Protein AF-A0A942RNE2-F1 (afdb_monomer_lite)

Secondary structure (DSSP, 8-state):
----SS--------PPPHHHHHHHHHHHHHHHHHHHTT--S-TTT---TT-EEEESS-GGG--SHHHHH-EEEE-HHHHHHHHTS-HHHHHHHHHHHHHTT-

Foldseek 3Di:
DDPDPPDDPDDPPPPDDPLVVLLVVLVVVLVVVCVVLVVQAALPPRHNAQWDWAFLADSVPDDDPVSSNLTGTHHPVVNVVLVPDDSNSSNVVSNVSSVVSD

Radius of gyration: 19.02 Å; chains: 1; bounding box: 69×24×35 Å

Sequence (102 aa):
MNIGRVLAKQDRMIRKGRKTTQWERIRRRLKIEFLAKGIVVCETCGGDFYLTFAHRFKRRFITDETELKQVALLCLNCHDRVERLPHIEMYDRITTIIENRI

pLDDT: mean 88.72, std 15.33, range [41.31, 98.38]

Structure (mmCIF, N/CA/C/O backbone):
data_AF-A0A942RNE2-F1
#
_entry.id   AF-A0A942RNE2-F1
#
loop_
_atom_site.group_PDB
_atom_site.id
_atom_site.type_symbol
_atom_site.label_atom_id
_atom_site.label_alt_id
_atom_site.label_comp_id
_atom_site.label_asym_id
_atom_site.label_entity_id
_atom_site.label_seq_id
_atom_site.pdbx_PDB_ins_code
_atom_site.Cartn_x
_atom_site.Cartn_y
_atom_site.Cartn_z
_atom_site.occupancy
_atom_site.B_iso_or_equiv
_atom_site.auth_seq_id
_atom_site.auth_comp_id
_atom_site.auth_asym_id
_atom_site.auth_atom_id
_atom_site.pdbx_PDB_model_num
ATOM 1 N N . MET A 1 1 ? 55.019 -8.804 21.654 1.00 41.41 1 MET A N 1
ATOM 2 C CA . MET A 1 1 ? 54.581 -8.445 20.281 1.00 41.41 1 MET A CA 1
ATOM 3 C C . MET A 1 1 ? 53.903 -9.688 19.703 1.00 41.41 1 MET A C 1
ATOM 5 O O . MET A 1 1 ? 54.503 -10.738 19.808 1.00 41.41 1 MET A O 1
ATOM 9 N N . ASN A 1 2 ? 52.682 -9.721 19.173 1.00 41.31 2 ASN A N 1
ATOM 10 C CA . ASN A 1 2 ? 51.853 -8.670 18.600 1.00 41.31 2 ASN A CA 1
ATOM 11 C C . ASN A 1 2 ? 50.370 -9.129 18.659 1.00 41.31 2 ASN A C 1
ATOM 13 O O . ASN A 1 2 ? 49.933 -9.938 17.843 1.00 41.31 2 ASN A O 1
ATOM 17 N N . ILE A 1 3 ? 49.605 -8.650 19.648 1.00 45.25 3 ILE A N 1
ATOM 18 C CA . ILE A 1 3 ? 48.155 -8.894 19.813 1.00 45.25 3 ILE A CA 1
ATOM 19 C C . ILE A 1 3 ? 47.409 -7.887 18.917 1.00 45.25 3 ILE A C 1
ATOM 21 O O . ILE A 1 3 ? 46.702 -7.006 19.389 1.00 45.25 3 ILE A O 1
ATOM 25 N N . GLY A 1 4 ? 47.684 -7.926 17.611 1.00 44.47 4 GLY A N 1
ATOM 26 C CA . GLY A 1 4 ? 47.412 -6.803 16.703 1.00 44.47 4 GLY A CA 1
ATOM 27 C C . GLY A 1 4 ? 46.505 -7.116 15.516 1.00 44.47 4 GLY A C 1
ATOM 28 O O . GLY A 1 4 ? 46.581 -6.417 14.509 1.00 44.47 4 GLY A O 1
ATOM 29 N N . ARG A 1 5 ? 45.694 -8.181 15.557 1.00 47.56 5 ARG A N 1
ATOM 30 C CA . ARG A 1 5 ? 44.854 -8.559 14.399 1.00 47.56 5 ARG A CA 1
ATOM 31 C C . ARG A 1 5 ? 43.464 -9.087 14.733 1.00 47.56 5 ARG A C 1
ATOM 33 O O . ARG A 1 5 ? 42.872 -9.830 13.958 1.00 47.56 5 ARG A O 1
ATOM 40 N N . VAL A 1 6 ? 42.916 -8.662 15.862 1.00 50.44 6 VAL A N 1
ATOM 41 C CA . VAL A 1 6 ? 41.493 -8.818 16.170 1.00 50.44 6 VAL A CA 1
ATOM 42 C C . VAL A 1 6 ? 40.971 -7.402 16.395 1.00 50.44 6 VAL A C 1
ATOM 44 O O . VAL A 1 6 ? 41.617 -6.651 17.112 1.00 50.44 6 VAL A O 1
ATOM 47 N N . LEU A 1 7 ? 39.835 -7.042 15.789 1.00 51.44 7 LEU A N 1
ATOM 48 C CA . LEU A 1 7 ? 39.147 -5.735 15.878 1.00 51.44 7 LEU A CA 1
ATOM 49 C C . LEU A 1 7 ? 39.497 -4.682 14.803 1.00 51.44 7 LEU A C 1
ATOM 51 O O . LEU A 1 7 ? 39.869 -3.553 15.097 1.00 51.44 7 LEU A O 1
ATOM 55 N N . ALA A 1 8 ? 39.255 -5.011 13.531 1.00 49.06 8 ALA A N 1
ATOM 56 C CA . ALA A 1 8 ? 39.000 -4.001 12.493 1.00 49.06 8 ALA A CA 1
ATOM 57 C C . ALA A 1 8 ? 37.823 -4.410 11.586 1.00 49.06 8 ALA A C 1
ATOM 59 O O . ALA A 1 8 ? 37.884 -4.313 10.366 1.00 49.06 8 ALA A O 1
ATOM 60 N N . LYS A 1 9 ? 36.729 -4.898 12.181 1.00 48.19 9 LYS A N 1
ATOM 61 C CA . LYS A 1 9 ? 35.404 -4.892 11.540 1.00 48.19 9 LYS A CA 1
ATOM 62 C C . LYS A 1 9 ? 34.616 -3.725 12.129 1.00 48.19 9 LYS A C 1
ATOM 64 O O . LYS A 1 9 ? 33.679 -3.926 12.885 1.00 48.19 9 LYS A O 1
ATOM 69 N N . GLN A 1 10 ? 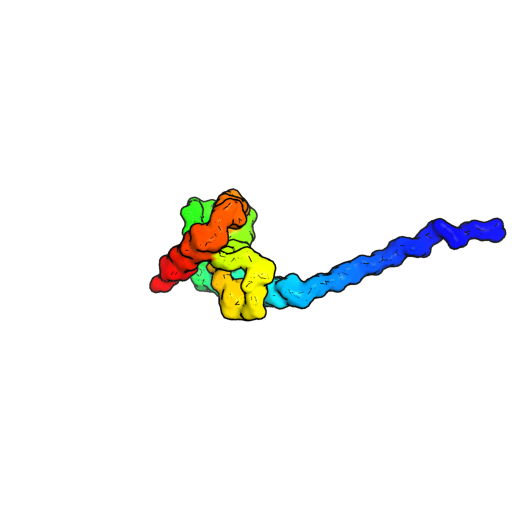35.071 -2.503 11.859 1.00 58.53 10 GLN A N 1
ATOM 70 C CA . GLN A 1 10 ? 34.267 -1.320 12.150 1.00 58.53 10 GLN A CA 1
ATOM 71 C C . GLN A 1 10 ? 33.041 -1.350 11.235 1.00 58.53 10 GLN A C 1
ATOM 73 O O . GLN A 1 10 ? 33.171 -1.443 10.011 1.00 58.53 10 GLN A O 1
ATOM 78 N N . ASP A 1 11 ? 31.870 -1.319 11.863 1.00 55.69 11 ASP A N 1
ATOM 79 C CA . ASP A 1 11 ? 30.552 -1.176 11.263 1.00 55.69 11 ASP A CA 1
ATOM 80 C C . ASP A 1 11 ? 30.550 -0.159 10.117 1.00 55.69 11 ASP A C 1
ATOM 82 O O . ASP A 1 11 ? 30.506 1.057 10.320 1.00 55.69 11 ASP A O 1
ATOM 86 N N . ARG A 1 12 ? 30.531 -0.641 8.870 1.00 60.50 12 ARG A N 1
ATOM 87 C CA . ARG A 1 12 ? 30.079 0.194 7.757 1.00 60.50 12 ARG A CA 1
ATOM 88 C C . ARG A 1 12 ? 28.569 0.320 7.882 1.00 60.50 12 ARG A C 1
ATOM 90 O O . ARG A 1 12 ? 27.829 -0.475 7.313 1.00 60.50 12 ARG A O 1
ATOM 97 N N . MET A 1 13 ? 28.116 1.327 8.623 1.00 66.81 13 MET A N 1
ATOM 98 C CA . MET A 1 13 ? 26.721 1.752 8.616 1.00 66.81 13 MET A CA 1
ATOM 99 C C . MET A 1 13 ? 26.318 2.063 7.165 1.00 66.81 13 MET A C 1
ATOM 101 O O . MET A 1 13 ? 26.704 3.091 6.601 1.00 66.81 13 MET A O 1
ATOM 105 N N . ILE A 1 14 ? 25.578 1.147 6.534 1.00 77.88 14 ILE A N 1
ATOM 106 C CA . ILE A 1 14 ? 25.085 1.318 5.167 1.00 77.88 14 ILE A CA 1
ATOM 107 C C . ILE A 1 14 ? 24.092 2.479 5.194 1.00 77.88 14 ILE A C 1
ATOM 109 O O . ILE A 1 14 ? 23.006 2.380 5.769 1.00 77.88 14 ILE A O 1
ATOM 113 N N . ARG A 1 15 ? 24.470 3.609 4.586 1.00 77.94 15 ARG A N 1
ATOM 114 C CA . ARG A 1 15 ? 23.575 4.762 4.453 1.00 77.94 15 ARG A CA 1
ATOM 115 C C . ARG A 1 15 ? 22.328 4.326 3.685 1.00 77.94 15 ARG A C 1
ATOM 117 O O . ARG A 1 15 ? 22.430 3.780 2.586 1.00 77.94 15 ARG A O 1
ATOM 124 N N . LYS A 1 16 ? 21.145 4.583 4.251 1.00 84.12 16 LYS A N 1
ATOM 125 C CA . LYS A 1 16 ? 19.872 4.322 3.569 1.00 84.12 16 LYS A CA 1
ATOM 126 C C . LYS A 1 16 ? 19.830 5.097 2.250 1.00 84.12 16 LYS A C 1
ATOM 128 O O . LYS A 1 16 ? 20.175 6.277 2.200 1.00 84.12 16 LYS A O 1
ATOM 133 N N . GLY A 1 17 ? 19.377 4.439 1.185 1.00 86.81 17 GLY A N 1
ATOM 134 C CA . GLY A 1 17 ? 19.193 5.092 -0.109 1.00 86.81 17 GLY A CA 1
ATOM 135 C C . GLY A 1 17 ? 18.142 6.207 -0.045 1.00 86.81 17 GLY A C 1
ATOM 136 O O . GLY A 1 17 ? 17.172 6.115 0.710 1.00 86.81 17 GLY A O 1
ATOM 137 N N . ARG A 1 18 ? 18.292 7.235 -0.890 1.00 86.38 18 ARG A N 1
ATOM 138 C CA . ARG A 1 18 ? 17.402 8.414 -0.957 1.00 86.38 18 ARG A CA 1
ATOM 139 C C . ARG A 1 18 ? 15.911 8.052 -1.000 1.00 86.38 18 ARG A C 1
ATOM 141 O O . ARG A 1 18 ? 15.127 8.613 -0.238 1.00 86.38 18 ARG A O 1
AT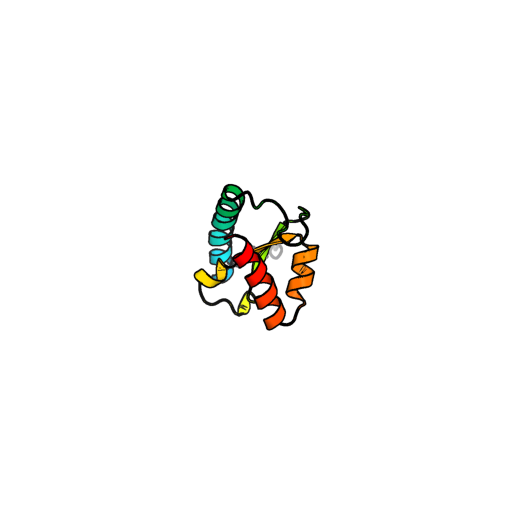OM 148 N N . LYS A 1 19 ? 15.528 7.073 -1.834 1.00 84.00 19 LYS A N 1
ATOM 149 C CA . LYS A 1 19 ? 14.134 6.595 -1.954 1.00 84.00 19 LYS A CA 1
ATOM 150 C C . LYS A 1 19 ? 13.591 5.997 -0.647 1.00 84.00 19 LYS A C 1
ATOM 152 O O . LYS A 1 19 ? 12.386 6.013 -0.417 1.00 84.00 19 LYS A O 1
ATOM 157 N N . THR A 1 20 ? 14.447 5.434 0.206 1.00 89.75 20 THR A N 1
ATOM 158 C CA . THR A 1 20 ? 14.049 4.877 1.512 1.00 89.75 20 THR A CA 1
ATOM 159 C C . THR A 1 20 ? 13.832 5.973 2.532 1.00 89.75 20 THR A C 1
ATOM 161 O O . THR A 1 20 ? 12.785 5.984 3.169 1.00 89.75 20 THR A O 1
ATOM 164 N N . THR A 1 21 ? 14.732 6.950 2.609 1.00 91.50 21 THR A N 1
ATOM 165 C CA . THR A 1 21 ? 14.551 8.111 3.489 1.00 91.50 21 THR A CA 1
ATOM 166 C C . THR A 1 21 ? 13.293 8.909 3.126 1.00 91.50 21 THR A C 1
ATOM 168 O O . THR A 1 21 ? 12.523 9.291 4.005 1.00 91.50 21 THR A O 1
ATOM 171 N N . GLN A 1 22 ? 13.038 9.113 1.828 1.00 90.94 22 GLN A N 1
ATOM 172 C CA . GLN A 1 22 ? 11.819 9.775 1.351 1.00 90.94 22 GLN A CA 1
ATOM 173 C C . GLN A 1 22 ? 10.556 8.991 1.737 1.00 90.94 22 GLN A C 1
ATOM 175 O O . GLN A 1 22 ? 9.611 9.572 2.274 1.00 90.94 22 GLN A O 1
ATOM 180 N N . TRP A 1 23 ? 10.559 7.672 1.523 1.00 93.25 23 TRP A N 1
ATOM 181 C CA . TRP A 1 23 ? 9.445 6.808 1.908 1.00 93.25 23 TRP A CA 1
ATOM 182 C C . TRP A 1 23 ? 9.177 6.841 3.414 1.00 93.25 23 TRP A C 1
ATOM 184 O O . TRP A 1 23 ? 8.030 6.973 3.813 1.00 93.25 23 TRP A O 1
ATOM 194 N N . GLU A 1 24 ? 10.203 6.787 4.266 1.00 93.94 24 GLU A N 1
ATOM 195 C CA . GLU A 1 24 ? 10.021 6.827 5.725 1.00 93.94 24 GLU A CA 1
ATOM 196 C C . GLU A 1 24 ? 9.329 8.117 6.190 1.00 93.94 24 GLU A C 1
ATOM 198 O O . GLU A 1 24 ? 8.424 8.068 7.029 1.00 93.94 24 GLU A O 1
ATOM 203 N N . ARG A 1 25 ? 9.688 9.261 5.594 1.00 94.44 25 ARG A N 1
ATOM 204 C CA . ARG A 1 25 ? 9.039 10.552 5.865 1.00 94.44 25 ARG A CA 1
ATOM 205 C C . ARG A 1 25 ? 7.564 10.549 5.454 1.00 94.44 25 ARG A C 1
ATOM 207 O O . ARG A 1 25 ? 6.721 10.983 6.237 1.00 94.44 25 ARG A O 1
ATOM 214 N N . ILE A 1 26 ? 7.253 10.077 4.247 1.00 95.56 26 ILE A N 1
ATOM 215 C CA . ILE A 1 26 ? 5.878 10.037 3.723 1.00 95.56 26 ILE A CA 1
ATOM 216 C C . ILE A 1 26 ? 5.037 9.025 4.501 1.00 95.56 26 ILE A C 1
ATOM 218 O O . ILE A 1 26 ? 3.956 9.362 4.969 1.00 95.56 26 ILE A O 1
ATOM 222 N N . ARG A 1 27 ? 5.574 7.829 4.750 1.00 96.06 27 ARG A N 1
ATOM 223 C CA . ARG A 1 27 ? 4.927 6.767 5.525 1.00 96.06 27 ARG A CA 1
ATOM 224 C C . ARG A 1 27 ? 4.483 7.249 6.901 1.00 96.06 27 ARG A C 1
ATOM 226 O O . ARG A 1 27 ? 3.402 6.882 7.349 1.00 96.06 27 ARG A O 1
ATOM 233 N N . ARG A 1 28 ? 5.296 8.061 7.586 1.00 96.31 28 ARG A N 1
ATOM 234 C CA . ARG A 1 28 ? 4.920 8.624 8.891 1.00 96.31 28 ARG A CA 1
ATOM 235 C C . ARG A 1 28 ? 3.697 9.539 8.789 1.00 96.31 28 ARG A C 1
ATOM 237 O O . ARG A 1 28 ? 2.840 9.465 9.659 1.00 96.31 28 ARG A O 1
ATOM 244 N N . ARG A 1 29 ? 3.611 10.359 7.737 1.00 96.62 29 ARG A N 1
ATOM 245 C CA . ARG A 1 29 ? 2.452 11.232 7.477 1.00 96.62 29 ARG A CA 1
ATOM 246 C C . ARG A 1 29 ? 1.215 10.415 7.126 1.00 96.62 29 ARG A C 1
ATOM 248 O O . ARG A 1 29 ? 0.191 10.587 7.771 1.00 96.62 29 ARG A O 1
ATOM 255 N N . LEU A 1 30 ? 1.358 9.442 6.226 1.00 96.88 30 LEU A N 1
ATOM 256 C CA . LEU A 1 30 ? 0.272 8.544 5.832 1.00 96.88 30 LEU A CA 1
ATOM 257 C C . LEU A 1 30 ? -0.324 7.798 7.028 1.00 96.88 30 LEU A C 1
ATOM 259 O O . LEU A 1 30 ? -1.535 7.687 7.122 1.00 96.88 30 LEU A O 1
ATOM 263 N N . LYS A 1 31 ? 0.489 7.337 7.989 1.00 96.94 31 LYS A N 1
ATOM 264 C CA . LYS A 1 31 ? -0.040 6.714 9.218 1.00 96.94 31 LYS A CA 1
ATOM 265 C C . LYS A 1 31 ? -0.969 7.644 10.005 1.00 96.94 31 LYS A C 1
ATOM 267 O O . LYS A 1 31 ? -1.980 7.182 10.517 1.00 96.94 31 LYS A O 1
ATOM 272 N N . ILE A 1 32 ? -0.619 8.926 10.111 1.00 97.50 32 ILE A N 1
ATOM 273 C CA . ILE A 1 32 ? -1.434 9.926 10.815 1.00 97.50 32 ILE A CA 1
ATOM 274 C C . ILE A 1 32 ? -2.708 10.215 10.014 1.00 97.50 32 ILE A C 1
ATOM 276 O O . ILE A 1 32 ? -3.792 10.230 10.584 1.00 97.50 32 ILE A O 1
ATOM 280 N N . GLU A 1 33 ? -2.588 10.390 8.697 1.00 96.69 33 GLU A N 1
ATOM 281 C CA . GLU A 1 33 ? -3.725 10.644 7.803 1.00 96.69 33 GLU A CA 1
ATOM 282 C C . GLU A 1 33 ? -4.728 9.484 7.797 1.00 96.69 33 GLU A C 1
ATOM 284 O O . GLU A 1 33 ? -5.929 9.712 7.897 1.00 96.69 33 GLU A O 1
ATOM 289 N N . PHE A 1 34 ? -4.251 8.241 7.722 1.00 97.25 34 PHE A N 1
ATOM 290 C CA . PHE A 1 34 ? -5.104 7.053 7.746 1.00 97.25 34 PHE A CA 1
ATOM 291 C C . PHE A 1 34 ? -5.816 6.906 9.089 1.00 97.25 34 PHE A C 1
ATOM 293 O O . PHE A 1 34 ? -7.021 6.670 9.110 1.00 9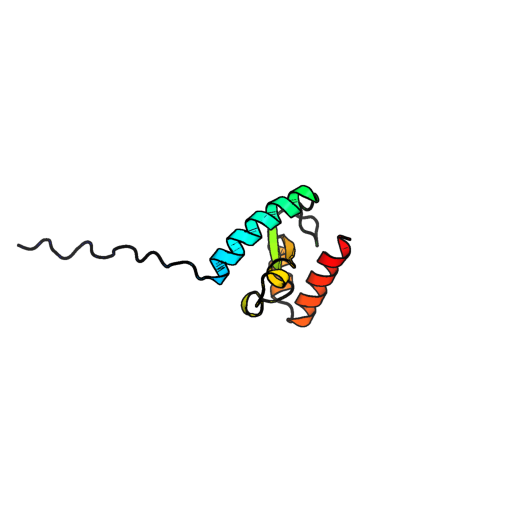7.25 34 PHE A O 1
ATOM 300 N N . LEU A 1 35 ? -5.106 7.136 10.199 1.00 96.81 35 LEU A N 1
ATOM 301 C CA . LEU A 1 35 ? -5.715 7.143 11.528 1.00 96.81 35 LEU A CA 1
ATOM 302 C C . LEU A 1 35 ? -6.798 8.226 11.648 1.00 96.81 35 LEU A C 1
ATOM 304 O O . LEU A 1 35 ? -7.887 7.941 12.134 1.00 96.81 35 LEU A O 1
ATOM 308 N N . ALA A 1 36 ? -6.533 9.442 11.160 1.00 97.38 36 ALA A N 1
ATOM 309 C CA . ALA A 1 36 ? -7.502 10.540 11.169 1.00 97.38 36 ALA A CA 1
ATOM 310 C C . ALA A 1 36 ? -8.744 10.250 10.306 1.00 97.38 36 ALA A C 1
ATOM 312 O O . ALA A 1 36 ? -9.831 10.726 10.618 1.00 97.38 36 ALA A O 1
ATOM 313 N N . LYS A 1 37 ? -8.593 9.448 9.245 1.00 95.75 37 LYS A N 1
ATOM 314 C CA . LYS A 1 37 ? -9.690 8.974 8.387 1.00 95.75 37 LYS A CA 1
ATOM 315 C C . LYS A 1 37 ? -10.390 7.712 8.913 1.00 95.75 37 LYS A C 1
ATOM 317 O O . LYS A 1 37 ? -11.284 7.207 8.247 1.00 95.75 37 LYS A O 1
ATOM 322 N N . GLY A 1 38 ? -9.973 7.165 10.058 1.00 96.69 38 GLY A N 1
ATOM 323 C CA . GLY A 1 38 ? -10.509 5.907 10.592 1.00 96.69 38 GLY A CA 1
ATOM 324 C C . GLY A 1 38 ? -10.105 4.655 9.801 1.00 96.69 38 GLY A C 1
ATOM 325 O O . GLY A 1 38 ? -10.626 3.571 10.053 1.00 96.69 38 GLY A O 1
ATOM 326 N N . ILE A 1 39 ? -9.155 4.766 8.867 1.00 96.75 39 ILE A N 1
ATOM 327 C CA . ILE A 1 39 ? -8.654 3.642 8.069 1.00 96.75 39 ILE A CA 1
ATOM 328 C C . ILE A 1 39 ? -7.596 2.906 8.898 1.00 96.75 39 ILE A C 1
ATOM 330 O O . ILE A 1 39 ? -6.397 3.174 8.803 1.00 96.75 39 ILE A O 1
ATOM 334 N N . VAL A 1 40 ? -8.061 2.001 9.760 1.00 97.25 40 VAL A N 1
ATOM 335 C CA . VAL A 1 40 ? -7.227 1.259 10.727 1.00 97.25 40 VAL A CA 1
ATOM 336 C C . VAL A 1 40 ? -7.223 -0.256 10.508 1.00 97.25 40 VAL A C 1
ATOM 338 O O . VAL A 1 40 ? -6.613 -0.984 11.283 1.00 97.25 40 VAL A O 1
ATOM 341 N N . VAL A 1 41 ? -7.867 -0.729 9.440 1.00 98.19 41 VAL A N 1
ATOM 342 C CA . VAL A 1 41 ? -7.930 -2.141 9.032 1.00 98.19 41 VAL A CA 1
ATOM 343 C C . VAL A 1 41 ? -7.616 -2.290 7.543 1.00 98.19 41 VAL A C 1
ATOM 345 O O . VAL A 1 41 ? -7.557 -1.305 6.809 1.00 98.19 41 VAL A O 1
ATOM 348 N N . CYS A 1 42 ? -7.403 -3.524 7.089 1.00 98.38 42 CYS A N 1
ATOM 349 C CA . CYS A 1 42 ? -7.179 -3.846 5.686 1.00 98.38 42 CYS A CA 1
ATOM 350 C C . CYS A 1 42 ? -8.378 -3.423 4.840 1.00 98.38 42 CYS A C 1
ATOM 352 O O . CYS A 1 42 ? -9.480 -3.939 5.005 1.00 98.38 42 CYS A O 1
ATOM 354 N N . GLU A 1 43 ? -8.137 -2.580 3.848 1.00 97.81 43 GLU A N 1
ATOM 355 C CA . GLU A 1 43 ? -9.182 -2.037 2.977 1.00 97.81 43 GLU A CA 1
ATOM 356 C C . GLU A 1 43 ? -9.720 -3.049 1.952 1.00 97.81 43 GLU A C 1
ATOM 358 O O . GLU A 1 43 ? -10.608 -2.739 1.169 1.00 97.81 43 GLU A O 1
ATOM 363 N N . THR A 1 44 ? -9.180 -4.272 1.933 1.00 96.94 44 THR A N 1
ATOM 364 C CA . THR A 1 44 ? -9.680 -5.371 1.089 1.00 96.94 44 THR A CA 1
ATOM 365 C C . THR A 1 44 ? -10.462 -6.421 1.872 1.00 96.94 44 THR A C 1
ATOM 367 O O . THR A 1 44 ? -11.441 -6.945 1.352 1.00 96.94 44 THR A O 1
ATOM 370 N N . CYS A 1 45 ? -10.028 -6.780 3.084 1.00 97.38 45 CYS A N 1
ATOM 371 C CA . CYS A 1 45 ? -10.630 -7.888 3.839 1.00 97.38 45 CYS A CA 1
ATOM 372 C C . CYS A 1 45 ? -11.063 -7.537 5.267 1.00 97.38 45 CYS A C 1
ATOM 374 O O . CYS A 1 45 ? -11.552 -8.415 5.969 1.00 97.38 45 CYS A O 1
ATOM 376 N N . GLY A 1 46 ? -10.829 -6.309 5.732 1.00 97.12 46 GLY A N 1
ATOM 377 C CA . GLY A 1 46 ? -11.145 -5.877 7.096 1.00 97.12 46 GLY A CA 1
ATOM 378 C C . GLY A 1 46 ? -10.229 -6.433 8.195 1.00 97.12 46 GLY A C 1
ATOM 379 O O . GLY A 1 46 ? -10.383 -6.054 9.348 1.00 97.12 46 GLY A O 1
ATOM 380 N N . GLY A 1 47 ? -9.265 -7.303 7.873 1.00 96.44 47 GLY A N 1
ATOM 381 C CA . GLY A 1 47 ? -8.302 -7.819 8.854 1.00 96.44 47 GLY A CA 1
ATOM 382 C C . GLY A 1 47 ? -7.240 -6.791 9.264 1.00 96.44 47 GLY A C 1
ATOM 383 O O . GLY A 1 47 ? -6.943 -5.868 8.514 1.00 96.44 47 GLY A O 1
ATOM 384 N N . ASP A 1 48 ? -6.604 -6.984 10.414 1.00 96.38 48 ASP A N 1
ATOM 385 C CA . ASP A 1 48 ? -5.601 -6.080 11.008 1.00 96.38 48 ASP A CA 1
ATOM 386 C C . ASP A 1 48 ? -4.191 -6.703 11.116 1.00 96.38 48 ASP A C 1
ATOM 388 O O . ASP A 1 48 ? -3.236 -6.072 11.576 1.00 96.38 48 ASP A O 1
ATOM 392 N N . PHE A 1 49 ? -4.033 -7.937 10.636 1.00 94.88 49 PHE A N 1
ATOM 393 C CA . PHE A 1 49 ? -2.777 -8.675 10.704 1.00 94.88 49 PHE A CA 1
ATOM 394 C C . PHE A 1 49 ? -1.666 -8.013 9.871 1.00 94.88 49 PHE A C 1
ATOM 396 O O . PHE A 1 49 ? -1.689 -8.055 8.637 1.00 94.88 49 PHE A O 1
ATOM 403 N N . TYR A 1 50 ? -0.671 -7.437 10.557 1.00 95.25 50 TYR A N 1
ATOM 404 C CA . TYR A 1 50 ? 0.502 -6.775 9.968 1.00 95.25 50 TYR A CA 1
ATOM 405 C C . TYR A 1 50 ? 0.143 -5.815 8.825 1.00 95.25 50 TYR A C 1
ATOM 407 O O . TYR A 1 50 ? 0.484 -6.048 7.666 1.00 95.25 50 TYR A O 1
ATOM 415 N N . LEU A 1 51 ? -0.543 -4.719 9.152 1.00 97.31 51 LEU A N 1
ATOM 416 C CA . LEU A 1 51 ? -0.937 -3.713 8.166 1.00 97.31 51 LEU A CA 1
ATOM 417 C C . LEU A 1 51 ? 0.270 -3.001 7.530 1.00 97.31 51 LEU A C 1
ATOM 419 O O . LEU A 1 51 ? 1.149 -2.453 8.210 1.00 97.31 51 LEU A O 1
ATOM 423 N N . THR A 1 52 ? 0.289 -2.965 6.200 1.00 96.50 52 THR A N 1
ATOM 424 C CA . THR A 1 52 ? 1.318 -2.326 5.378 1.00 96.50 52 THR A CA 1
ATOM 425 C C . THR A 1 52 ? 0.687 -1.486 4.267 1.00 96.50 52 THR A C 1
ATOM 427 O O . THR A 1 52 ? -0.479 -1.649 3.915 1.00 96.50 52 THR A O 1
ATOM 430 N N . PHE A 1 53 ? 1.460 -0.546 3.718 1.00 97.56 53 PHE A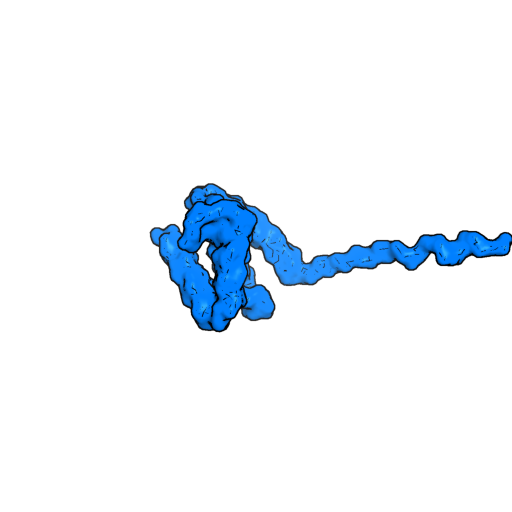 N 1
ATOM 431 C CA . PHE A 1 53 ? 1.018 0.264 2.584 1.00 97.56 53 PHE A CA 1
ATOM 432 C C . PHE A 1 53 ? 1.389 -0.424 1.265 1.00 97.56 53 PHE A C 1
ATOM 434 O O . PHE A 1 53 ? 2.572 -0.654 0.991 1.00 97.56 53 PHE A O 1
ATOM 441 N N . ALA A 1 54 ? 0.384 -0.729 0.451 1.00 97.06 54 ALA A N 1
ATOM 442 C CA . ALA A 1 54 ? 0.514 -1.188 -0.925 1.00 97.06 54 ALA A CA 1
ATOM 443 C C . ALA A 1 54 ? 0.425 0.006 -1.876 1.00 97.06 54 ALA A C 1
ATOM 445 O O . ALA A 1 54 ? -0.498 0.807 -1.770 1.00 97.06 54 ALA A O 1
ATOM 446 N N . HIS A 1 55 ? 1.371 0.127 -2.802 1.00 96.56 55 HIS A N 1
ATOM 447 C CA . HIS A 1 55 ? 1.369 1.185 -3.816 1.00 96.56 55 HIS A CA 1
ATOM 448 C C . HIS A 1 55 ? 0.694 0.675 -5.090 1.00 96.56 55 HIS A C 1
ATOM 450 O O . HIS A 1 55 ? 0.828 -0.505 -5.411 1.00 96.56 55 HIS A O 1
ATOM 456 N N . ARG A 1 56 ? 0.059 1.564 -5.865 1.00 94.75 56 ARG A N 1
ATOM 457 C CA . ARG A 1 56 ? -0.501 1.202 -7.185 1.00 94.75 56 ARG A CA 1
ATOM 458 C C . ARG A 1 56 ? 0.559 0.840 -8.229 1.00 94.75 56 ARG A C 1
ATOM 460 O O . ARG A 1 56 ? 0.293 0.086 -9.154 1.00 94.75 56 ARG A O 1
ATOM 467 N N . PHE A 1 57 ? 1.787 1.325 -8.048 1.00 93.50 57 PHE A N 1
ATOM 468 C CA . PHE A 1 57 ? 2.945 0.985 -8.873 1.00 93.50 57 PHE A CA 1
ATOM 469 C C . PHE A 1 57 ? 3.994 0.228 -8.065 1.00 93.50 57 PHE A C 1
ATOM 471 O O . PHE A 1 57 ? 4.194 0.495 -6.878 1.00 93.50 57 PHE A O 1
ATOM 478 N N . LYS A 1 58 ? 4.753 -0.675 -8.706 1.00 89.31 58 LYS A N 1
ATOM 479 C CA . LYS A 1 58 ? 5.906 -1.285 -8.019 1.00 89.31 58 LYS A CA 1
ATOM 480 C C . LYS A 1 58 ? 6.881 -0.170 -7.653 1.00 89.31 58 LYS A C 1
ATOM 482 O O . LYS A 1 58 ? 7.233 0.641 -8.503 1.00 89.31 58 LYS A O 1
ATOM 487 N N . ARG A 1 59 ? 7.389 -0.161 -6.416 1.00 88.56 59 ARG A N 1
ATOM 488 C CA . ARG A 1 59 ? 8.196 0.946 -5.856 1.00 88.56 59 ARG A CA 1
ATOM 489 C C . ARG A 1 59 ? 9.373 1.400 -6.733 1.00 88.56 59 ARG A C 1
ATOM 491 O O . ARG A 1 59 ? 9.768 2.563 -6.691 1.00 88.56 59 ARG A O 1
ATOM 498 N N . ARG A 1 60 ? 9.948 0.498 -7.535 1.00 89.12 60 ARG A N 1
ATOM 499 C CA . ARG A 1 60 ? 11.017 0.826 -8.495 1.00 89.12 60 ARG A CA 1
ATOM 500 C C . ARG A 1 60 ? 10.572 1.770 -9.624 1.00 89.12 60 ARG A C 1
ATOM 502 O O . ARG A 1 60 ? 11.408 2.540 -10.082 1.00 89.12 60 ARG A O 1
ATOM 509 N N . PHE A 1 61 ? 9.294 1.741 -10.005 1.00 91.50 61 PHE A N 1
ATOM 510 C CA . PHE A 1 61 ? 8.685 2.562 -11.058 1.00 91.50 61 PHE A CA 1
ATOM 511 C C . PHE A 1 61 ? 8.119 3.895 -10.552 1.00 91.50 61 PHE A C 1
ATOM 513 O O . PHE A 1 61 ? 7.783 4.750 -11.357 1.00 91.50 61 PHE A O 1
ATOM 520 N N . ILE A 1 62 ? 8.060 4.105 -9.234 1.00 91.31 62 ILE A N 1
ATOM 521 C CA . ILE A 1 62 ? 7.624 5.377 -8.651 1.00 91.31 62 ILE A CA 1
ATOM 522 C C . ILE A 1 62 ? 8.755 6.408 -8.774 1.00 91.31 62 ILE A C 1
ATOM 524 O O . ILE A 1 62 ? 9.879 6.183 -8.288 1.00 91.31 62 ILE A O 1
ATOM 528 N N . THR A 1 63 ? 8.451 7.527 -9.431 1.00 89.19 63 THR A N 1
ATOM 529 C CA . THR A 1 63 ? 9.394 8.615 -9.737 1.00 89.19 63 THR A CA 1
ATOM 530 C C . THR A 1 63 ? 9.157 9.882 -8.927 1.00 89.19 63 THR A C 1
ATOM 532 O O . THR A 1 63 ? 10.109 10.623 -8.687 1.00 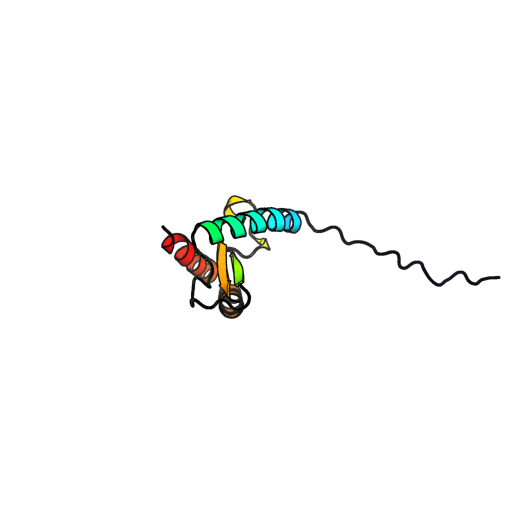89.19 63 THR A O 1
ATOM 535 N N . ASP A 1 64 ? 7.936 10.111 -8.454 1.00 90.44 64 ASP A N 1
ATOM 536 C CA . ASP A 1 64 ? 7.546 11.324 -7.740 1.00 90.44 64 ASP A CA 1
ATOM 537 C C . ASP A 1 64 ? 6.834 11.028 -6.409 1.00 90.44 64 ASP A C 1
ATOM 539 O O . ASP A 1 64 ? 6.468 9.898 -6.080 1.00 90.44 64 ASP A O 1
ATOM 543 N N . GLU A 1 65 ? 6.706 12.072 -5.590 1.00 90.81 65 GLU A N 1
ATOM 544 C CA . GLU A 1 65 ? 6.091 11.983 -4.266 1.00 90.81 65 GLU A CA 1
ATOM 545 C C . GLU A 1 65 ? 4.566 11.821 -4.326 1.00 90.81 65 GLU A C 1
ATOM 547 O O . GLU A 1 65 ? 3.995 11.241 -3.403 1.00 90.81 65 GLU A O 1
ATOM 552 N N . THR A 1 66 ? 3.910 12.316 -5.377 1.00 91.88 66 THR A N 1
ATOM 553 C CA . THR A 1 66 ? 2.455 12.208 -5.534 1.00 91.88 66 THR A CA 1
ATOM 554 C C . THR A 1 66 ? 2.077 10.748 -5.718 1.00 91.88 66 THR A C 1
ATOM 556 O O . THR A 1 66 ? 1.262 10.238 -4.954 1.00 91.88 66 THR A O 1
ATOM 559 N N . GLU A 1 67 ? 2.755 10.044 -6.620 1.00 91.69 67 GLU A N 1
ATOM 560 C CA . GLU A 1 67 ? 2.606 8.603 -6.821 1.00 91.69 67 GLU A CA 1
ATOM 561 C C . GLU A 1 67 ? 2.960 7.792 -5.574 1.00 91.69 67 GLU A C 1
ATOM 563 O O . GLU A 1 67 ? 2.288 6.821 -5.230 1.00 91.69 67 GLU A O 1
ATOM 568 N N . LEU A 1 68 ? 3.987 8.217 -4.836 1.00 92.69 68 LEU A N 1
ATOM 569 C CA . LEU A 1 68 ? 4.403 7.545 -3.605 1.00 92.69 68 LEU A CA 1
ATOM 570 C C . LEU A 1 68 ? 3.363 7.650 -2.473 1.00 92.69 68 LEU A C 1
ATOM 572 O O . LEU A 1 68 ? 3.399 6.852 -1.538 1.00 92.69 68 LEU A O 1
ATOM 576 N N . LYS A 1 69 ? 2.445 8.623 -2.541 1.00 95.00 69 LYS A N 1
ATOM 577 C CA . LYS A 1 69 ? 1.327 8.784 -1.596 1.00 95.00 69 LYS A CA 1
ATOM 578 C C . LYS A 1 69 ? 0.082 7.989 -1.990 1.00 95.00 69 LYS A C 1
ATOM 580 O O . LYS A 1 69 ? -0.786 7.797 -1.143 1.00 95.00 69 LYS A O 1
ATOM 585 N N . GLN A 1 70 ? -0.010 7.522 -3.235 1.00 95.75 70 GLN A N 1
ATOM 586 C CA . GLN A 1 70 ? -1.139 6.732 -3.731 1.00 95.75 70 GLN A CA 1
ATOM 587 C C . GLN A 1 70 ? -1.005 5.288 -3.241 1.00 95.75 70 GLN A C 1
ATOM 589 O O . GLN A 1 70 ? -0.445 4.417 -3.915 1.00 95.75 70 GLN A O 1
ATOM 594 N N . VAL A 1 71 ? -1.478 5.058 -2.015 1.00 97.25 71 VAL A N 1
ATOM 595 C CA . VAL A 1 71 ? -1.367 3.770 -1.329 1.00 97.25 71 VAL A CA 1
ATOM 596 C C . VAL A 1 71 ? -2.688 3.297 -0.747 1.00 97.25 71 VAL A C 1
ATOM 598 O O . VAL A 1 71 ? -3.525 4.116 -0.373 1.00 97.25 71 VAL A O 1
ATOM 601 N N . ALA A 1 72 ? -2.807 1.981 -0.583 1.00 97.81 72 ALA A N 1
ATOM 602 C CA . ALA A 1 72 ? -3.816 1.333 0.243 1.00 97.81 72 ALA A CA 1
ATOM 603 C C . ALA A 1 72 ? -3.210 0.638 1.464 1.00 97.81 72 ALA A C 1
ATOM 605 O O . ALA A 1 72 ? -2.089 0.137 1.408 1.00 97.81 72 ALA A O 1
ATOM 606 N N . LEU A 1 73 ? -3.942 0.619 2.574 1.00 98.31 73 LEU A N 1
ATOM 607 C CA . LEU A 1 73 ? -3.602 -0.095 3.794 1.00 98.31 73 LEU A CA 1
ATOM 608 C C . LEU A 1 73 ? -4.139 -1.521 3.695 1.00 98.31 73 LEU A C 1
ATOM 610 O O . LEU A 1 73 ? -5.345 -1.751 3.740 1.00 98.31 73 LEU A O 1
ATOM 614 N N . LEU A 1 74 ? -3.235 -2.486 3.554 1.00 98.38 74 LEU A N 1
ATOM 615 C CA . LEU A 1 74 ? -3.567 -3.898 3.395 1.00 98.38 74 LEU A CA 1
ATOM 616 C C . LEU A 1 74 ? -2.914 -4.730 4.499 1.00 98.38 74 LEU A C 1
ATOM 618 O O . LEU A 1 74 ? -1.823 -4.409 4.965 1.00 98.38 74 LEU A O 1
ATOM 622 N N . CYS A 1 75 ? -3.557 -5.826 4.900 1.00 98.25 75 CYS A N 1
ATOM 623 C CA . CYS A 1 75 ? -2.900 -6.851 5.711 1.00 98.25 75 CYS A CA 1
ATOM 624 C C . CYS A 1 75 ? -1.843 -7.585 4.877 1.00 98.25 75 CYS A C 1
ATOM 626 O O . CYS A 1 75 ? -1.950 -7.630 3.647 1.00 98.25 75 CYS A O 1
ATOM 628 N N . LEU A 1 76 ? -0.867 -8.213 5.537 1.00 97.12 76 LEU A N 1
ATOM 629 C CA . LEU A 1 76 ? 0.241 -8.901 4.863 1.00 97.12 76 LEU A CA 1
ATOM 630 C C . LEU A 1 76 ? -0.238 -9.889 3.781 1.00 97.12 76 LEU A C 1
ATOM 632 O O . LEU A 1 76 ? 0.266 -9.879 2.664 1.00 97.12 76 LEU A O 1
ATOM 636 N N . ASN A 1 77 ? -1.287 -10.665 4.066 1.00 97.31 77 ASN A N 1
ATOM 637 C CA . ASN A 1 77 ? -1.845 -11.631 3.114 1.00 97.31 77 ASN A CA 1
ATOM 638 C C . ASN A 1 77 ? -2.439 -10.973 1.857 1.00 97.31 77 ASN A C 1
ATOM 640 O O . ASN A 1 77 ? -2.289 -11.500 0.757 1.00 97.31 77 ASN A O 1
ATOM 644 N N . CYS A 1 78 ? -3.154 -9.851 2.004 1.00 97.81 78 CYS A N 1
ATOM 645 C CA . CYS A 1 78 ? -3.716 -9.136 0.854 1.00 97.81 78 CYS A CA 1
ATOM 646 C C . CYS A 1 78 ? -2.625 -8.391 0.083 1.00 97.81 78 CYS A C 1
ATOM 648 O O . CYS A 1 78 ? -2.670 -8.351 -1.143 1.00 97.81 78 CYS A O 1
ATOM 650 N N . HIS A 1 79 ? -1.640 -7.850 0.799 1.00 97.38 79 HIS A N 1
ATOM 651 C CA . HIS A 1 79 ? -0.491 -7.166 0.220 1.00 97.38 79 HIS A CA 1
ATOM 652 C C . HIS A 1 79 ? 0.308 -8.106 -0.691 1.00 97.38 79 HIS A C 1
ATOM 654 O O . HIS A 1 79 ? 0.418 -7.841 -1.887 1.00 97.38 79 HIS A O 1
ATOM 660 N N . ASP A 1 80 ? 0.705 -9.274 -0.178 1.00 96.19 80 ASP A N 1
ATOM 661 C CA . ASP A 1 80 ? 1.436 -10.293 -0.938 1.00 96.19 80 ASP A CA 1
ATOM 662 C C . ASP A 1 80 ? 0.664 -10.782 -2.171 1.00 96.19 80 ASP A C 1
ATOM 664 O O . ASP A 1 80 ? 1.253 -11.032 -3.224 1.00 96.19 80 ASP A O 1
ATOM 668 N N . ARG A 1 81 ? -0.662 -10.941 -2.055 1.00 96.31 81 ARG A N 1
ATOM 669 C CA . ARG A 1 81 ? -1.516 -11.341 -3.185 1.00 96.31 81 ARG A CA 1
ATOM 670 C C . ARG A 1 81 ? -1.490 -10.295 -4.292 1.00 96.31 81 ARG A C 1
ATOM 672 O O . ARG A 1 81 ? -1.316 -10.664 -5.449 1.00 96.31 81 ARG A O 1
ATOM 679 N N . VAL A 1 82 ? -1.637 -9.017 -3.943 1.00 95.88 82 VAL A N 1
ATOM 680 C CA . VAL A 1 82 ? -1.671 -7.924 -4.922 1.00 95.88 82 VAL A CA 1
ATOM 681 C C . VAL A 1 82 ? -0.296 -7.702 -5.559 1.00 95.88 82 VAL A C 1
ATOM 683 O O . VAL A 1 82 ? -0.219 -7.530 -6.771 1.00 95.88 82 VAL A O 1
ATOM 686 N N . GLU A 1 83 ? 0.806 -7.800 -4.808 1.00 92.81 83 GLU A N 1
ATOM 687 C CA . GLU A 1 83 ? 2.160 -7.624 -5.367 1.00 92.81 83 GLU A CA 1
ATOM 688 C C . GLU A 1 83 ? 2.568 -8.703 -6.391 1.00 92.81 83 GLU A C 1
ATOM 690 O O . GLU A 1 83 ? 3.454 -8.470 -7.231 1.00 92.81 83 GLU A O 1
ATOM 695 N N . ARG A 1 84 ? 1.926 -9.880 -6.335 1.00 94.75 84 ARG A N 1
ATOM 696 C CA . ARG A 1 84 ? 2.127 -10.994 -7.278 1.00 94.75 84 ARG A CA 1
ATOM 697 C C . ARG A 1 84 ? 1.343 -10.840 -8.581 1.00 94.75 84 ARG A C 1
ATOM 699 O O . ARG A 1 84 ? 1.654 -11.554 -9.532 1.00 94.75 84 ARG A O 1
ATOM 706 N N . LEU A 1 85 ? 0.372 -9.931 -8.640 1.00 94.19 85 LEU A N 1
ATOM 707 C CA . LEU A 1 85 ? -0.400 -9.686 -9.854 1.00 94.19 85 LEU A CA 1
ATOM 708 C C . LEU A 1 85 ? 0.468 -9.054 -10.960 1.00 94.19 85 LEU A C 1
ATOM 710 O O . LEU A 1 85 ? 1.501 -8.417 -10.683 1.00 94.19 85 LEU A O 1
ATOM 714 N N . PRO A 1 86 ? 0.053 -9.191 -12.232 1.00 95.00 86 PRO A N 1
ATOM 715 C CA . PRO A 1 86 ? 0.562 -8.369 -13.321 1.00 95.00 86 PRO A CA 1
ATOM 716 C C . PRO A 1 86 ? 0.457 -6.875 -12.995 1.00 95.00 86 PRO A C 1
ATOM 718 O O . PRO A 1 86 ? -0.413 -6.437 -12.248 1.00 95.00 86 PRO A O 1
ATOM 721 N N . HIS A 1 87 ? 1.358 -6.069 -13.561 1.00 92.50 87 HIS A N 1
ATOM 722 C CA . HIS A 1 87 ? 1.484 -4.655 -13.191 1.00 92.50 87 HIS A CA 1
ATOM 723 C C . HIS A 1 87 ? 0.187 -3.856 -13.385 1.00 92.50 87 HIS A C 1
ATOM 725 O O . HIS A 1 87 ? -0.129 -3.023 -12.543 1.00 92.50 87 HIS A O 1
ATOM 731 N N . ILE A 1 88 ? -0.545 -4.137 -14.466 1.00 95.38 88 ILE A N 1
ATOM 732 C CA . ILE A 1 88 ? -1.813 -3.476 -14.796 1.00 95.38 88 ILE A CA 1
ATOM 733 C C . ILE A 1 88 ? -2.887 -3.862 -13.775 1.00 95.38 88 ILE A C 1
ATOM 735 O O . ILE A 1 88 ? -3.464 -2.991 -13.142 1.00 95.38 88 ILE A O 1
ATOM 739 N N . GLU A 1 89 ? -3.059 -5.156 -13.503 1.00 95.62 89 GLU A N 1
ATOM 740 C CA . GLU A 1 89 ? -4.037 -5.628 -12.514 1.00 95.62 89 GLU A CA 1
ATOM 741 C C . GLU A 1 89 ? -3.749 -5.098 -11.102 1.00 95.62 89 GLU A C 1
ATOM 743 O O . GLU A 1 89 ? -4.666 -4.744 -10.362 1.00 95.62 89 GLU A O 1
ATOM 748 N N . MET A 1 90 ? -2.470 -5.008 -10.723 1.00 95.88 90 MET A N 1
ATOM 749 C CA . MET A 1 90 ? -2.055 -4.402 -9.457 1.00 95.88 90 MET A CA 1
ATOM 750 C C . MET A 1 90 ? -2.439 -2.917 -9.394 1.00 95.88 90 MET A C 1
ATOM 752 O O . MET A 1 90 ? -2.949 -2.455 -8.371 1.00 95.88 90 MET A O 1
ATOM 756 N N . TYR A 1 91 ? -2.195 -2.184 -10.484 1.00 96.69 91 TYR A N 1
ATOM 757 C CA . TYR A 1 91 ? -2.536 -0.771 -10.603 1.00 96.69 91 TYR A CA 1
ATOM 758 C C . TYR A 1 91 ? -4.041 -0.556 -10.478 1.00 96.69 91 TYR A C 1
ATOM 760 O O . TYR A 1 91 ? -4.462 0.228 -9.626 1.00 96.69 91 TYR A O 1
ATOM 768 N N . ASP A 1 92 ? -4.836 -1.293 -11.253 1.00 97.19 92 ASP A N 1
ATOM 769 C CA . ASP A 1 92 ? -6.294 -1.184 -11.252 1.00 97.19 92 ASP A CA 1
ATOM 770 C C . ASP A 1 92 ? -6.847 -1.510 -9.865 1.00 97.19 92 ASP A C 1
ATOM 772 O O . ASP A 1 92 ? -7.597 -0.729 -9.283 1.00 97.19 92 ASP A O 1
ATOM 776 N N . ARG A 1 93 ? -6.389 -2.617 -9.263 1.00 97.06 93 ARG A N 1
ATOM 777 C CA . ARG A 1 93 ? -6.877 -3.072 -7.959 1.00 97.06 93 ARG A CA 1
ATOM 778 C C . ARG A 1 93 ? -6.634 -2.054 -6.851 1.00 97.06 93 ARG A C 1
ATOM 780 O O . ARG A 1 93 ? -7.536 -1.800 -6.056 1.00 97.06 93 ARG A O 1
ATOM 787 N N . ILE A 1 94 ? -5.422 -1.504 -6.758 1.00 97.44 94 ILE A N 1
ATOM 788 C CA . ILE A 1 94 ? -5.103 -0.510 -5.726 1.00 97.44 94 ILE A CA 1
ATOM 789 C C . ILE A 1 94 ? -5.806 0.816 -6.020 1.00 97.44 94 ILE A C 1
ATOM 791 O O . ILE A 1 94 ? -6.297 1.448 -5.088 1.00 97.44 94 ILE A O 1
ATOM 795 N N . THR A 1 95 ? -5.903 1.216 -7.289 1.00 97.12 95 THR A N 1
ATOM 796 C CA . THR A 1 95 ? -6.596 2.448 -7.690 1.00 97.12 95 THR A CA 1
ATOM 797 C C . THR A 1 95 ? -8.072 2.395 -7.304 1.00 97.12 95 THR A C 1
ATOM 799 O O . THR A 1 95 ? -8.529 3.294 -6.606 1.00 97.12 95 THR A O 1
ATOM 802 N N . THR A 1 96 ? -8.773 1.291 -7.585 1.00 97.50 96 THR A N 1
ATOM 803 C CA . THR A 1 96 ? -10.165 1.094 -7.148 1.00 97.50 96 THR A CA 1
ATOM 804 C C . THR A 1 96 ? -10.326 1.215 -5.628 1.00 97.50 96 THR A C 1
ATOM 806 O O . THR A 1 96 ? -11.274 1.833 -5.155 1.00 97.50 96 THR A O 1
ATOM 809 N N . ILE A 1 97 ? -9.402 0.660 -4.832 1.00 97.12 97 ILE A N 1
ATOM 810 C CA . ILE A 1 97 ? -9.463 0.778 -3.362 1.00 97.12 97 ILE A CA 1
ATOM 811 C C . ILE A 1 97 ? -9.309 2.238 -2.918 1.00 97.12 97 ILE A C 1
ATOM 813 O O . ILE A 1 97 ? -9.987 2.673 -1.992 1.00 97.12 97 ILE A O 1
ATOM 817 N N . ILE A 1 98 ? -8.404 2.989 -3.550 1.00 96.56 98 ILE A N 1
ATOM 818 C CA . ILE A 1 98 ? -8.162 4.399 -3.225 1.00 96.56 98 ILE A CA 1
ATOM 819 C C . ILE A 1 98 ? -9.373 5.260 -3.605 1.00 96.56 98 ILE A C 1
ATOM 821 O O . ILE A 1 98 ? -9.769 6.116 -2.816 1.00 96.56 98 ILE A O 1
ATOM 825 N N . GLU A 1 99 ? -9.952 5.030 -4.782 1.00 95.75 99 GLU A N 1
ATOM 826 C CA . GLU A 1 99 ? -11.103 5.777 -5.302 1.00 95.75 99 GLU A CA 1
ATOM 827 C C . GLU A 1 99 ? -12.367 5.554 -4.465 1.00 95.75 99 GLU A C 1
ATOM 829 O O . GLU A 1 99 ? -13.091 6.507 -4.203 1.00 95.75 99 GLU A O 1
ATOM 834 N N . ASN A 1 100 ? -12.571 4.346 -3.930 1.00 95.06 100 ASN A N 1
ATOM 835 C CA . ASN A 1 100 ? -13.710 4.018 -3.061 1.00 95.06 100 ASN A CA 1
ATOM 836 C C . ASN A 1 100 ? -13.680 4.689 -1.668 1.00 95.06 100 ASN A C 1
ATOM 838 O O . ASN A 1 100 ? -14.563 4.436 -0.850 1.00 95.06 100 ASN A O 1
ATOM 842 N N . ARG A 1 101 ? -12.658 5.496 -1.351 1.00 91.44 101 ARG A N 1
ATOM 843 C CA . ARG A 1 101 ? -12.581 6.267 -0.091 1.00 91.44 101 ARG A CA 1
ATOM 844 C C . ARG A 1 101 ? -13.306 7.609 -0.149 1.00 91.44 101 ARG A C 1
ATOM 846 O O . ARG A 1 101 ? -13.405 8.261 0.893 1.00 91.44 101 ARG A O 1
ATOM 853 N N . ILE A 1 102 ? -13.641 8.063 -1.356 1.00 75.00 102 ILE A N 1
ATOM 854 C CA . ILE A 1 102 ? -14.257 9.361 -1.657 1.00 75.00 102 ILE A CA 1
ATOM 855 C C . ILE A 1 102 ? -15.772 9.190 -1.641 1.00 75.00 102 ILE A C 1
ATOM 857 O O . ILE A 1 102 ? -16.429 10.071 -1.046 1.00 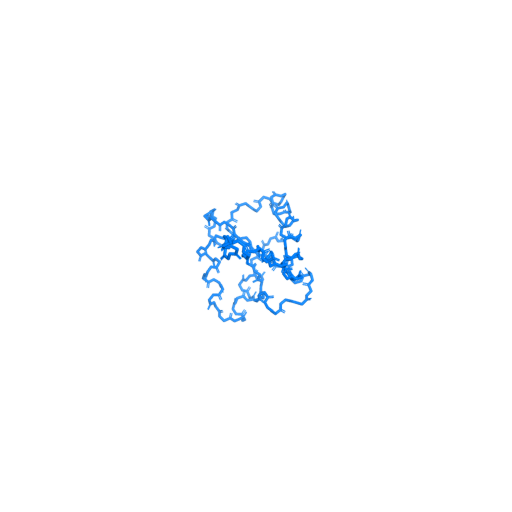75.00 102 ILE A O 1
#